Protein AF-A0A382G4L0-F1 (afdb_monomer_lite)

Sequence (125 aa):
MTLLPFCEWLATTTWSIALHESLYMYPLIESTHVLALFLFAGTIAMVDLRLLGVAFREIPVSEINARILPWTVAGAVVMVVTGVLLFYAIPVRSYQSLWFRFKVVFLLVAAINVWMFHRRVAKNR

InterPro domains:
  IPR046586 Domain of unknown function DUF6644 [PF20349] (29-121)

pLDDT: mean 87.7, std 8.69, range [45.19, 96.69]

Radius of gyration: 18.17 Å; chains: 1; bounding box: 47×27×52 Å

Foldseek 3Di:
DDCQVVLVVLCPDPLLQCCLPDPPNVVVLVVQLVVLVCQQVVLVVQLVCCVVVNPPVVDDSVVSCVVSVVSNVVSVVSNVVSVVSNCSNRVNVLSPDPVNVVVVVVVVVVVVVVVVVCVVVVVVD

Secondary structure (DSSP, 8-state):
--SHHHHHHHHTSHHHHHHHH-TTHHHHHHHHHHHHHHHHHHHHHHHHHHHTTSS-TTS-HHHHHHHHHHHHHHHHHHHHHHHHHHHHHSHHHHHH-HHHHHHHHHHHHHHHHHHHHHHHHHHT-

Structure (mmCIF, N/CA/C/O backbone):
data_AF-A0A382G4L0-F1
#
_entry.id   AF-A0A382G4L0-F1
#
loop_
_atom_site.group_PDB
_atom_site.id
_atom_site.type_symbol
_atom_site.label_atom_id
_atom_site.label_alt_id
_atom_site.label_comp_id
_atom_site.label_asym_id
_atom_site.label_entity_id
_atom_site.label_seq_id
_atom_site.pdbx_PDB_ins_code
_atom_site.Cartn_x
_atom_site.Cartn_y
_atom_site.Cartn_z
_atom_site.occupancy
_atom_site.B_iso_or_equiv
_atom_site.auth_seq_id
_atom_site.auth_comp_id
_atom_site.auth_asym_id
_atom_site.auth_atom_id
_atom_site.pdbx_PDB_model_num
ATOM 1 N N . MET A 1 1 ? -5.928 -16.216 -21.815 1.00 51.47 1 MET A N 1
ATOM 2 C CA . MET A 1 1 ? -5.065 -15.086 -22.216 1.00 51.47 1 MET A CA 1
ATOM 3 C C . MET A 1 1 ? -4.039 -14.886 -21.108 1.00 51.47 1 MET A C 1
ATOM 5 O O . MET A 1 1 ? -4.438 -14.554 -19.998 1.00 51.47 1 MET A O 1
ATOM 9 N N . THR A 1 2 ? -2.767 -15.212 -21.327 1.00 78.81 2 THR A N 1
ATOM 10 C CA . THR A 1 2 ? -1.718 -15.009 -20.311 1.00 78.81 2 THR A CA 1
ATOM 11 C C . THR A 1 2 ? -1.401 -13.514 -20.201 1.00 78.81 2 THR A C 1
ATOM 13 O O . THR A 1 2 ? -1.385 -12.817 -21.209 1.00 78.81 2 THR A O 1
ATOM 16 N N . LEU A 1 3 ? -1.157 -13.002 -18.989 1.00 82.44 3 LEU A N 1
ATOM 17 C CA . LEU A 1 3 ? -0.731 -11.604 -18.781 1.00 82.44 3 LEU A CA 1
ATOM 18 C C . LEU A 1 3 ? 0.784 -11.415 -19.009 1.00 82.44 3 LEU A C 1
ATOM 20 O O . LEU A 1 3 ? 1.290 -10.304 -18.903 1.00 82.44 3 LEU A O 1
ATOM 24 N N . LEU A 1 4 ? 1.502 -12.493 -19.347 1.00 84.75 4 LEU A N 1
ATOM 25 C CA . LEU A 1 4 ? 2.946 -12.490 -19.599 1.00 84.75 4 LEU A CA 1
ATOM 26 C C . LEU A 1 4 ? 3.380 -11.503 -20.692 1.00 84.75 4 LEU A C 1
ATOM 28 O O . LEU A 1 4 ? 4.261 -10.703 -20.389 1.00 84.75 4 LEU A O 1
ATOM 32 N N . PRO A 1 5 ? 2.749 -11.455 -21.886 1.00 87.38 5 PRO A N 1
ATOM 33 C CA . PRO A 1 5 ? 3.172 -10.524 -22.935 1.00 87.38 5 PRO A CA 1
ATOM 34 C C . PRO A 1 5 ? 3.043 -9.058 -22.505 1.00 87.38 5 PRO A C 1
ATOM 36 O O . PRO A 1 5 ? 3.845 -8.212 -22.885 1.00 87.38 5 PRO A O 1
ATOM 39 N N . PHE A 1 6 ? 2.048 -8.754 -21.665 1.00 86.94 6 PHE A N 1
ATOM 40 C CA . PHE A 1 6 ? 1.888 -7.423 -21.087 1.00 86.94 6 PHE A CA 1
ATOM 41 C C . PHE A 1 6 ? 3.008 -7.101 -20.089 1.00 86.94 6 PHE A C 1
ATOM 43 O O . PHE A 1 6 ? 3.571 -6.011 -20.136 1.00 86.94 6 PHE A O 1
ATOM 50 N N . CYS A 1 7 ? 3.364 -8.041 -19.206 1.00 87.94 7 CYS A N 1
ATOM 51 C CA . CYS A 1 7 ? 4.478 -7.864 -18.270 1.00 87.94 7 CYS A CA 1
ATOM 52 C C . CYS A 1 7 ? 5.830 -7.729 -18.985 1.00 87.94 7 CYS A C 1
ATOM 54 O O . CYS A 1 7 ? 6.669 -6.950 -18.540 1.00 87.94 7 CYS A O 1
ATOM 56 N N . GLU A 1 8 ? 6.037 -8.463 -20.078 1.00 88.44 8 GLU A N 1
ATOM 57 C CA . GLU A 1 8 ? 7.233 -8.365 -20.921 1.00 88.44 8 GLU A CA 1
ATOM 58 C C . GLU A 1 8 ? 7.312 -7.001 -21.605 1.00 88.44 8 GLU A C 1
ATOM 60 O O . GLU A 1 8 ? 8.330 -6.324 -21.495 1.00 88.44 8 GLU A O 1
ATOM 65 N N . TRP A 1 9 ? 6.216 -6.538 -22.215 1.00 91.38 9 TRP A N 1
ATOM 66 C CA . TRP A 1 9 ? 6.142 -5.185 -22.767 1.00 91.38 9 TRP A CA 1
ATOM 67 C C . TRP A 1 9 ? 6.437 -4.118 -21.703 1.00 91.38 9 TRP A C 1
ATOM 69 O O . TRP A 1 9 ? 7.248 -3.221 -21.934 1.00 91.38 9 TRP A O 1
ATOM 79 N N . LEU A 1 10 ? 5.854 -4.251 -20.508 1.00 88.69 10 LEU A N 1
ATOM 80 C CA . LEU A 1 10 ? 6.075 -3.317 -19.405 1.00 88.69 10 LEU A CA 1
ATOM 81 C C . LEU A 1 10 ? 7.556 -3.269 -18.988 1.00 88.69 10 LEU A C 1
ATOM 83 O O . LEU A 1 10 ? 8.090 -2.179 -18.792 1.00 88.69 10 LEU A O 1
ATOM 87 N N . ALA A 1 11 ? 8.230 -4.425 -18.941 1.00 88.12 11 ALA A N 1
ATOM 88 C CA . ALA A 1 11 ? 9.658 -4.528 -18.628 1.00 88.12 11 ALA A CA 1
ATOM 89 C C . ALA A 1 11 ? 10.564 -3.851 -19.671 1.00 88.12 11 ALA A C 1
ATOM 91 O O . ALA A 1 11 ? 11.653 -3.404 -19.327 1.00 88.12 11 ALA A O 1
ATOM 92 N N . THR A 1 12 ? 10.130 -3.751 -20.934 1.00 90.31 12 THR A N 1
ATOM 93 C CA . THR A 1 12 ? 10.911 -3.079 -21.995 1.00 90.31 12 THR A CA 1
ATOM 94 C C . THR A 1 12 ? 10.816 -1.553 -21.966 1.00 90.31 12 THR A C 1
ATOM 96 O O . THR A 1 12 ? 11.516 -0.872 -22.714 1.00 90.31 12 THR A O 1
ATOM 99 N N . THR A 1 13 ? 9.956 -0.983 -21.117 1.00 91.94 13 THR A N 1
ATOM 100 C CA . THR A 1 13 ? 9.808 0.474 -21.038 1.00 91.94 13 THR A CA 1
ATOM 101 C C . THR A 1 13 ? 11.035 1.128 -20.397 1.00 91.94 13 THR A C 1
ATOM 103 O O . THR A 1 13 ? 11.547 0.665 -19.379 1.00 91.94 13 THR A O 1
ATOM 106 N N . THR A 1 14 ? 11.485 2.256 -20.956 1.00 89.06 14 THR A N 1
ATOM 107 C CA . THR A 1 14 ? 12.686 2.979 -20.492 1.00 89.06 14 THR A CA 1
ATOM 108 C C . THR A 1 14 ? 12.623 3.332 -19.008 1.00 89.06 14 THR A C 1
ATOM 110 O O . THR A 1 14 ? 13.622 3.231 -18.306 1.00 89.06 14 THR A O 1
ATOM 113 N N . TRP A 1 15 ? 11.439 3.694 -18.510 1.00 87.56 15 TRP A N 1
ATOM 114 C CA . TRP A 1 15 ? 11.228 4.008 -17.099 1.00 87.56 15 TRP A CA 1
ATOM 115 C C . TRP A 1 15 ? 11.297 2.773 -16.195 1.00 87.56 15 TRP A C 1
ATOM 117 O O . TRP A 1 15 ? 11.827 2.883 -15.095 1.00 87.56 15 TRP A O 1
ATOM 127 N N . SER A 1 16 ? 10.817 1.604 -16.640 1.00 89.44 16 SER A N 1
ATOM 128 C CA . SER A 1 16 ? 10.951 0.345 -15.889 1.00 89.44 16 SER A CA 1
ATOM 129 C C . SER A 1 16 ? 12.420 -0.033 -15.736 1.00 89.44 16 SER A C 1
ATOM 131 O O . SER A 1 16 ? 12.850 -0.351 -14.630 1.00 89.44 16 SER A O 1
ATOM 133 N N . ILE A 1 17 ? 13.186 0.043 -16.828 1.00 87.62 17 ILE A N 1
ATOM 134 C CA . ILE A 1 17 ? 14.618 -0.276 -16.839 1.00 87.62 17 ILE A CA 1
ATOM 135 C C . ILE A 1 17 ? 15.378 0.720 -15.958 1.00 87.62 17 ILE A C 1
ATOM 137 O O . ILE A 1 17 ? 16.081 0.312 -15.039 1.00 87.62 17 ILE A O 1
ATOM 141 N N . ALA A 1 18 ? 15.158 2.025 -16.152 1.00 89.56 18 ALA A N 1
ATOM 142 C CA . ALA A 1 18 ? 15.810 3.069 -15.363 1.00 89.56 18 ALA A CA 1
ATOM 143 C C . ALA A 1 18 ? 15.492 2.965 -13.864 1.00 89.56 18 ALA A C 1
ATOM 145 O O . ALA A 1 18 ? 16.357 3.221 -13.029 1.00 89.56 18 ALA A O 1
ATOM 146 N N . LEU A 1 19 ? 14.261 2.583 -13.511 1.00 89.06 19 LEU A N 1
ATOM 147 C CA . LEU A 1 19 ? 13.869 2.367 -12.123 1.00 89.06 19 LEU A CA 1
ATOM 148 C C . LEU A 1 19 ? 14.559 1.136 -11.534 1.00 89.06 19 LEU A C 1
ATOM 150 O O . LEU A 1 19 ? 15.034 1.203 -10.406 1.00 89.06 19 LEU A O 1
ATOM 154 N N . HIS A 1 20 ? 14.618 0.037 -12.289 1.00 88.12 20 HIS A N 1
ATOM 155 C CA . HIS A 1 20 ? 15.229 -1.215 -11.850 1.00 88.12 20 HIS A CA 1
ATOM 156 C C . HIS A 1 20 ? 16.750 -1.117 -11.688 1.00 88.12 20 HIS A C 1
ATOM 158 O O . HIS A 1 20 ? 17.294 -1.631 -10.715 1.00 88.12 20 HIS A O 1
ATOM 164 N N . GLU A 1 21 ? 17.424 -0.442 -12.617 1.00 89.56 21 GLU A N 1
ATOM 165 C CA . GLU A 1 21 ? 18.884 -0.287 -12.625 1.00 89.56 21 GLU A CA 1
ATOM 166 C C . GLU A 1 21 ? 19.373 0.847 -11.711 1.00 89.56 21 GLU A C 1
ATOM 168 O O . GLU A 1 21 ? 20.574 0.992 -11.472 1.00 89.56 21 GLU A O 1
ATOM 173 N N . SER A 1 22 ? 18.465 1.665 -11.172 1.00 90.56 22 SER A N 1
ATOM 174 C CA . SER A 1 22 ? 18.845 2.762 -10.288 1.00 90.56 22 SER A CA 1
ATOM 175 C C . SER A 1 22 ? 19.388 2.251 -8.954 1.00 90.56 22 SER A C 1
ATOM 177 O O . SER A 1 22 ? 18.660 1.676 -8.145 1.00 90.56 22 SER A O 1
ATOM 179 N N . LEU A 1 23 ? 20.648 2.591 -8.672 1.00 87.75 23 LEU A N 1
ATOM 180 C CA . LEU A 1 23 ? 21.316 2.287 -7.401 1.00 87.75 23 LEU A CA 1
ATOM 181 C C . LEU A 1 23 ? 20.628 2.904 -6.176 1.00 87.75 23 LEU A C 1
ATOM 183 O O . LEU A 1 23 ? 20.758 2.376 -5.077 1.00 87.75 23 LEU A O 1
ATOM 187 N N . TYR A 1 24 ? 19.915 4.020 -6.348 1.00 91.44 24 TYR A N 1
ATOM 188 C CA . TYR A 1 24 ? 19.304 4.756 -5.238 1.00 91.44 24 TYR A CA 1
ATOM 189 C C . TYR A 1 24 ? 17.781 4.701 -5.258 1.00 91.44 24 TYR A C 1
ATOM 191 O O . TYR A 1 24 ? 17.166 4.526 -4.209 1.00 91.44 24 TYR A O 1
ATOM 199 N N . MET A 1 25 ? 17.153 4.828 -6.431 1.00 90.62 25 MET A N 1
ATOM 200 C CA . MET A 1 25 ? 15.697 4.948 -6.507 1.00 90.62 25 MET A CA 1
ATOM 201 C C . MET A 1 25 ? 15.004 3.649 -6.098 1.00 90.62 25 MET A C 1
ATOM 203 O O . MET A 1 25 ? 14.049 3.689 -5.324 1.00 90.62 25 MET A O 1
ATOM 207 N N . TYR A 1 26 ? 15.507 2.500 -6.562 1.00 90.81 26 TYR A N 1
ATOM 208 C CA . TYR A 1 26 ? 14.915 1.212 -6.215 1.00 90.81 26 TYR A CA 1
ATOM 209 C C . TYR A 1 26 ? 14.996 0.936 -4.700 1.00 90.81 26 TYR A C 1
ATOM 211 O O . TYR A 1 26 ? 13.937 0.743 -4.095 1.00 90.81 26 TYR A O 1
ATOM 219 N N . PRO A 1 27 ? 16.171 1.029 -4.032 1.00 93.25 27 PRO A N 1
ATOM 220 C CA . PRO A 1 27 ? 16.249 0.830 -2.584 1.00 93.25 27 PRO A CA 1
ATOM 221 C C . PRO A 1 27 ? 15.452 1.851 -1.769 1.00 93.25 27 PRO A C 1
ATOM 223 O O . PRO A 1 27 ? 14.901 1.498 -0.728 1.00 93.25 27 PRO A O 1
ATOM 226 N N . LEU A 1 28 ? 15.358 3.108 -2.216 1.00 95.00 28 LEU A N 1
ATOM 227 C CA . LEU A 1 28 ? 14.558 4.129 -1.529 1.00 95.00 28 LEU A CA 1
ATOM 228 C C . LEU A 1 28 ? 13.061 3.820 -1.587 1.00 95.00 28 LEU A C 1
ATOM 230 O O . LEU A 1 28 ? 12.370 3.940 -0.571 1.00 95.00 28 LEU A O 1
ATOM 234 N N . ILE A 1 29 ? 12.557 3.404 -2.751 1.00 94.94 29 ILE A N 1
ATOM 235 C CA . ILE A 1 29 ? 11.157 2.997 -2.913 1.00 94.94 29 ILE A CA 1
ATOM 236 C C . ILE A 1 29 ? 10.882 1.737 -2.097 1.00 94.94 29 ILE A C 1
ATOM 238 O O . ILE A 1 29 ? 9.872 1.685 -1.397 1.00 94.94 29 ILE A O 1
ATOM 242 N N . GLU A 1 30 ? 11.778 0.751 -2.141 1.00 94.31 30 GLU A N 1
ATOM 243 C CA . GLU A 1 30 ? 11.654 -0.477 -1.355 1.00 94.31 30 GLU A CA 1
ATOM 244 C C . GLU A 1 30 ? 11.641 -0.183 0.150 1.00 94.31 30 GLU A C 1
ATOM 246 O O . GLU A 1 30 ? 10.740 -0.626 0.864 1.00 94.31 30 GLU A O 1
ATOM 251 N N . SER A 1 31 ? 12.568 0.646 0.628 1.00 95.88 31 SER A N 1
ATOM 252 C CA . SER A 1 31 ? 12.643 1.045 2.039 1.00 95.88 31 SER A CA 1
ATOM 253 C C . SER A 1 31 ? 11.385 1.796 2.472 1.00 95.88 31 SER A C 1
ATOM 255 O O . SER A 1 31 ? 10.797 1.496 3.511 1.00 95.88 31 SER A O 1
ATOM 257 N N . THR A 1 32 ? 10.921 2.736 1.644 1.00 96.00 32 THR A N 1
ATOM 258 C CA . THR A 1 32 ? 9.694 3.504 1.902 1.00 96.00 32 THR A CA 1
ATOM 259 C C . THR A 1 32 ? 8.464 2.597 1.904 1.00 96.00 32 THR A C 1
ATOM 261 O O . THR A 1 32 ? 7.582 2.772 2.742 1.00 96.00 32 THR A O 1
ATOM 264 N N . HIS A 1 33 ? 8.415 1.591 1.025 1.00 96.00 33 HIS A N 1
ATOM 265 C CA . HIS A 1 33 ? 7.350 0.588 1.006 1.00 96.00 33 HIS A CA 1
ATOM 266 C C . HIS A 1 33 ? 7.287 -0.186 2.324 1.00 96.00 33 HIS A C 1
ATOM 268 O O . HIS A 1 33 ? 6.209 -0.339 2.899 1.00 96.00 33 HIS A O 1
ATOM 274 N N . VAL A 1 34 ? 8.438 -0.639 2.829 1.00 96.06 34 VAL A N 1
ATOM 275 C CA . VAL A 1 34 ? 8.523 -1.376 4.097 1.00 96.06 34 VAL A CA 1
ATOM 276 C C . VAL A 1 34 ? 8.127 -0.488 5.281 1.00 96.06 34 VAL A C 1
ATOM 278 O O . VAL A 1 34 ? 7.333 -0.912 6.118 1.00 96.06 34 VAL A O 1
ATOM 281 N N . LEU A 1 35 ? 8.596 0.762 5.335 1.00 96.69 35 LEU A N 1
ATOM 282 C CA . LEU A 1 35 ? 8.202 1.714 6.384 1.00 96.69 35 LEU A CA 1
ATOM 283 C C . LEU A 1 35 ? 6.695 2.010 6.361 1.00 96.69 35 LEU A C 1
ATOM 285 O O . LEU A 1 35 ? 6.045 2.009 7.408 1.00 96.69 35 LEU A O 1
ATOM 289 N N . ALA A 1 36 ? 6.121 2.212 5.174 1.00 95.06 36 ALA A N 1
ATOM 290 C CA . ALA A 1 36 ? 4.686 2.415 5.010 1.00 95.06 36 ALA A CA 1
ATOM 291 C C . ALA A 1 36 ? 3.883 1.171 5.420 1.00 95.06 36 ALA A C 1
ATOM 293 O O . ALA A 1 36 ? 2.821 1.304 6.027 1.00 95.06 36 ALA A O 1
ATOM 294 N N . LEU A 1 37 ? 4.411 -0.029 5.158 1.00 94.38 37 LEU A N 1
ATOM 295 C CA . LEU A 1 37 ? 3.829 -1.285 5.626 1.00 94.38 37 LEU A CA 1
ATOM 296 C C . LEU A 1 37 ? 3.830 -1.371 7.154 1.00 94.38 37 LEU A C 1
ATOM 298 O O . LEU A 1 37 ? 2.804 -1.735 7.724 1.00 94.38 37 LEU A O 1
ATOM 302 N N . PHE A 1 38 ? 4.921 -0.997 7.828 1.00 95.75 38 PHE A N 1
ATOM 303 C CA . PHE A 1 38 ? 4.957 -0.944 9.294 1.00 95.75 38 PHE A CA 1
ATOM 304 C C . PHE A 1 38 ? 3.962 0.068 9.862 1.00 95.75 38 PHE A C 1
ATOM 306 O O . PHE A 1 38 ? 3.269 -0.243 10.829 1.00 95.75 38 PHE A O 1
ATOM 313 N N . LEU A 1 39 ? 3.841 1.248 9.250 1.00 94.19 39 LEU A N 1
ATOM 314 C CA . LEU A 1 39 ? 2.851 2.244 9.658 1.00 94.19 39 LEU A CA 1
ATOM 315 C C . LEU A 1 39 ? 1.420 1.713 9.477 1.00 94.19 39 LEU A C 1
ATOM 317 O O . LEU A 1 39 ? 0.598 1.789 10.391 1.00 94.19 39 LEU A O 1
ATOM 321 N N . PHE A 1 40 ? 1.121 1.135 8.316 1.00 93.44 40 PHE A N 1
ATOM 322 C CA . PHE A 1 40 ? -0.198 0.595 8.002 1.00 93.44 40 PHE A CA 1
ATOM 323 C C . PHE A 1 40 ? -0.569 -0.591 8.905 1.00 93.44 40 PHE A C 1
ATOM 325 O O . PHE A 1 40 ? -1.592 -0.560 9.586 1.00 93.44 40 PHE A O 1
ATOM 332 N N . ALA A 1 41 ? 0.278 -1.618 8.962 1.00 92.81 41 ALA A N 1
ATOM 333 C CA . ALA A 1 41 ? 0.024 -2.807 9.768 1.00 92.81 41 ALA A CA 1
ATOM 334 C C . ALA A 1 41 ? 0.053 -2.493 11.271 1.00 92.81 41 ALA A C 1
ATOM 336 O O . ALA A 1 41 ? -0.782 -2.994 12.020 1.00 92.81 41 ALA A O 1
ATOM 337 N N . GLY A 1 42 ? 0.973 -1.631 11.712 1.00 93.56 42 GLY A N 1
ATOM 338 C CA . GLY A 1 42 ? 1.089 -1.223 13.109 1.00 93.56 42 GLY A CA 1
ATOM 339 C C . GLY A 1 42 ? -0.137 -0.457 13.597 1.00 93.56 42 GLY A C 1
ATOM 340 O O . GLY A 1 42 ? -0.631 -0.725 14.689 1.00 93.56 42 GLY A O 1
ATOM 341 N N . THR A 1 43 ? -0.679 0.449 12.780 1.00 92.75 43 THR A N 1
ATOM 342 C CA . THR A 1 43 ? -1.896 1.192 13.140 1.00 92.75 43 THR A CA 1
ATOM 343 C C . THR A 1 43 ? -3.130 0.293 13.223 1.00 92.75 43 THR A C 1
ATOM 345 O O . THR A 1 43 ? -3.904 0.425 14.169 1.00 92.75 43 THR A O 1
ATOM 348 N N . ILE A 1 44 ? -3.279 -0.673 12.310 1.00 90.75 44 ILE A N 1
ATOM 349 C CA . ILE A 1 44 ? -4.339 -1.692 12.397 1.00 90.75 44 ILE A CA 1
ATOM 350 C C . ILE A 1 44 ? -4.176 -2.525 13.671 1.00 90.75 44 ILE A C 1
ATOM 352 O O . ILE A 1 44 ? -5.123 -2.655 14.443 1.00 90.75 44 ILE A O 1
ATOM 356 N N . ALA A 1 45 ? -2.961 -3.004 13.950 1.00 91.94 45 ALA A N 1
ATOM 357 C CA . ALA A 1 45 ? -2.681 -3.797 15.143 1.00 91.94 45 ALA A CA 1
ATOM 358 C C . ALA A 1 45 ? -3.005 -3.041 16.444 1.00 91.94 45 ALA A C 1
ATOM 360 O O . ALA A 1 45 ? -3.516 -3.640 17.386 1.00 91.94 45 ALA A O 1
ATOM 361 N N . MET A 1 46 ? -2.764 -1.725 16.512 1.00 90.69 46 MET A N 1
ATOM 362 C CA . MET A 1 46 ? -3.153 -0.912 17.675 1.00 90.69 46 MET A CA 1
ATOM 363 C C . MET A 1 46 ? -4.672 -0.892 17.891 1.00 90.69 46 MET A C 1
ATOM 365 O O . MET A 1 46 ? -5.128 -1.013 19.032 1.00 90.69 46 MET A O 1
ATOM 369 N N . VAL A 1 47 ? -5.456 -0.757 16.817 1.00 88.38 47 VAL A N 1
ATOM 370 C CA . VAL A 1 47 ? -6.926 -0.793 16.886 1.00 88.38 47 VAL A CA 1
ATOM 371 C C . VAL A 1 47 ? -7.411 -2.189 17.278 1.00 88.38 47 VAL A C 1
ATOM 373 O O . VAL A 1 47 ? -8.257 -2.310 18.163 1.00 88.38 47 VAL A O 1
ATOM 376 N N . ASP A 1 48 ? -6.829 -3.243 16.711 1.00 89.06 48 ASP A N 1
ATOM 377 C CA . ASP A 1 48 ? -7.196 -4.627 17.025 1.00 89.06 48 ASP A CA 1
ATOM 378 C C . ASP A 1 48 ? -6.870 -4.987 18.479 1.00 89.06 48 ASP A C 1
ATOM 380 O O . ASP A 1 48 ? -7.716 -5.532 19.188 1.00 89.06 48 ASP A O 1
ATOM 384 N N . LEU A 1 49 ? -5.691 -4.607 18.981 1.00 90.94 49 LEU A N 1
ATOM 385 C CA . LEU A 1 49 ? -5.330 -4.781 20.392 1.00 90.94 49 LEU A CA 1
ATOM 386 C C . LEU A 1 49 ? -6.275 -4.018 21.321 1.00 90.94 49 LEU A C 1
ATOM 388 O O . LEU A 1 49 ? -6.561 -4.486 22.427 1.00 90.94 49 LEU A O 1
ATOM 392 N N . ARG A 1 50 ? -6.778 -2.859 20.886 1.00 88.31 50 ARG A N 1
ATOM 393 C CA . ARG A 1 50 ? -7.795 -2.119 21.632 1.00 88.31 50 ARG A CA 1
ATOM 394 C C . ARG A 1 50 ? -9.141 -2.840 21.645 1.00 88.31 50 ARG A C 1
ATOM 396 O O . ARG A 1 50 ? -9.784 -2.870 22.700 1.00 88.31 50 ARG A O 1
ATOM 403 N N . LEU A 1 51 ? -9.566 -3.391 20.509 1.00 86.62 51 LEU A N 1
ATOM 404 C CA . LEU A 1 51 ? -10.826 -4.128 20.356 1.00 86.62 51 LEU A CA 1
ATOM 405 C C . LEU A 1 51 ? -10.817 -5.449 21.130 1.00 86.62 51 LEU A C 1
ATOM 407 O O . LEU A 1 51 ? -11.800 -5.778 21.788 1.00 86.62 51 LEU A O 1
ATOM 411 N N . LEU A 1 52 ? -9.686 -6.154 21.130 1.00 89.50 52 LEU A N 1
ATOM 412 C CA . LEU A 1 52 ? -9.442 -7.334 21.966 1.00 89.50 52 LEU A CA 1
ATOM 413 C C . LEU A 1 52 ? -9.316 -6.986 23.456 1.00 89.50 52 LEU A C 1
ATOM 415 O O . LEU A 1 52 ? -9.232 -7.873 24.302 1.00 89.50 52 LEU A O 1
ATOM 419 N N . GLY A 1 53 ? -9.269 -5.692 23.783 1.00 87.19 53 GLY A N 1
ATOM 420 C CA . GLY A 1 53 ? -9.103 -5.211 25.139 1.00 87.19 53 GLY A CA 1
ATOM 421 C C . GLY A 1 53 ? -7.773 -5.647 25.734 1.00 87.19 53 GLY A C 1
ATOM 422 O O . GLY A 1 53 ? -7.749 -5.963 26.910 1.00 87.19 53 GLY A O 1
ATOM 423 N N . VAL A 1 54 ? -6.683 -5.702 24.971 1.00 90.62 54 VAL A N 1
ATOM 424 C CA . VAL A 1 54 ? -5.325 -5.966 25.484 1.00 90.62 54 VAL A CA 1
ATOM 425 C C . VAL A 1 54 ? -4.584 -4.652 25.742 1.00 90.62 54 VAL A C 1
ATOM 427 O O . VAL A 1 54 ? -3.905 -4.523 26.756 1.00 90.62 54 VAL A O 1
ATOM 430 N N . ALA A 1 55 ? -4.771 -3.652 24.874 1.00 85.62 55 ALA A N 1
ATOM 431 C CA . ALA A 1 55 ? -4.123 -2.342 24.961 1.00 85.62 55 ALA A CA 1
ATOM 432 C C . ALA A 1 55 ? -5.144 -1.189 24.992 1.00 85.62 55 ALA A C 1
ATOM 434 O O . ALA A 1 55 ? -6.288 -1.345 24.571 1.00 85.62 55 ALA A O 1
ATOM 435 N N . PHE A 1 56 ? -4.726 -0.024 25.499 1.00 83.12 56 PHE A N 1
ATOM 436 C CA . PHE A 1 56 ? -5.500 1.230 25.507 1.00 83.12 56 PHE A CA 1
ATOM 437 C C . PHE A 1 56 ? -6.931 1.130 26.084 1.00 83.12 56 PHE A C 1
ATOM 439 O O . PHE A 1 56 ? -7.843 1.828 25.641 1.00 83.12 56 PHE A O 1
ATOM 446 N N . ARG A 1 57 ? -7.138 0.266 27.090 1.00 83.38 57 ARG A N 1
ATOM 447 C CA . ARG A 1 57 ? -8.454 -0.055 27.683 1.00 83.38 57 ARG A CA 1
ATOM 448 C C . ARG A 1 57 ? -9.239 1.158 28.194 1.00 83.38 57 ARG A C 1
ATOM 450 O O . ARG A 1 57 ? -10.466 1.121 28.178 1.00 83.38 57 ARG A O 1
ATOM 457 N N . GLU A 1 58 ? -8.538 2.204 28.614 1.00 84.69 58 GLU A N 1
ATOM 458 C CA . GLU A 1 58 ? -9.106 3.417 29.215 1.00 84.69 58 GLU A CA 1
ATOM 459 C C . GLU A 1 58 ? -9.690 4.391 28.184 1.00 84.69 58 GLU A C 1
ATOM 461 O O . GLU A 1 58 ? -10.547 5.202 28.519 1.00 84.69 58 GLU A O 1
ATOM 466 N N . ILE A 1 59 ? -9.272 4.302 26.917 1.00 84.56 59 ILE A N 1
ATOM 467 C CA . ILE A 1 59 ? -9.675 5.258 25.880 1.00 84.56 59 ILE A CA 1
ATOM 468 C C . ILE A 1 59 ? -10.830 4.665 25.061 1.00 84.56 59 ILE A C 1
ATOM 470 O O . ILE A 1 59 ? -10.730 3.510 24.629 1.00 84.56 59 ILE A O 1
ATOM 474 N N . PRO A 1 60 ? -11.921 5.405 24.793 1.00 85.81 60 PRO A N 1
ATOM 475 C CA . PRO A 1 60 ? -13.003 4.935 23.932 1.00 85.81 60 PRO A CA 1
ATOM 476 C C . PRO A 1 60 ? -12.505 4.511 22.542 1.00 85.81 60 PRO A C 1
ATOM 478 O O . PRO A 1 60 ? -11.700 5.198 21.912 1.00 85.81 60 PRO A O 1
ATOM 481 N N . VAL A 1 61 ? -13.030 3.395 22.026 1.00 83.12 61 VAL A N 1
ATOM 482 C CA . VAL A 1 61 ? -12.663 2.853 20.700 1.00 83.12 61 VAL A CA 1
ATOM 483 C C . VAL A 1 61 ? -12.872 3.889 19.590 1.00 83.12 61 VAL A C 1
ATOM 485 O O . VAL A 1 61 ? -12.064 3.984 18.669 1.00 83.12 61 VAL A O 1
ATOM 488 N N . SER A 1 62 ? -13.926 4.703 19.695 1.00 83.94 62 SER A N 1
ATOM 489 C CA . SER A 1 62 ? -14.234 5.770 18.740 1.00 83.94 62 SER A CA 1
ATOM 490 C C . SER A 1 62 ? -13.139 6.833 18.658 1.00 83.94 62 SER A C 1
ATOM 492 O O . SER A 1 62 ? -12.848 7.316 17.567 1.00 83.94 62 SER A O 1
ATOM 494 N N . GLU A 1 63 ? -12.519 7.1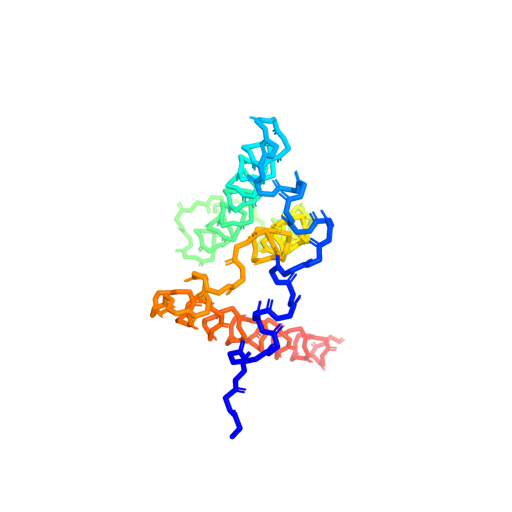84 19.785 1.00 86.31 63 GLU A N 1
ATOM 495 C CA . GLU A 1 63 ? -11.478 8.210 19.835 1.00 86.31 63 GLU A CA 1
ATOM 496 C C . GLU A 1 63 ? -10.150 7.684 19.283 1.00 86.31 63 GLU A C 1
ATOM 498 O O . GLU A 1 63 ? -9.503 8.359 18.481 1.00 86.31 63 GLU A O 1
ATOM 503 N N . ILE A 1 64 ? -9.783 6.447 19.635 1.00 87.12 64 ILE A N 1
ATOM 504 C CA . ILE A 1 64 ? -8.608 5.773 19.065 1.00 87.12 64 ILE A CA 1
ATOM 505 C C . ILE A 1 64 ? -8.750 5.662 17.552 1.00 87.12 64 ILE A C 1
ATOM 507 O O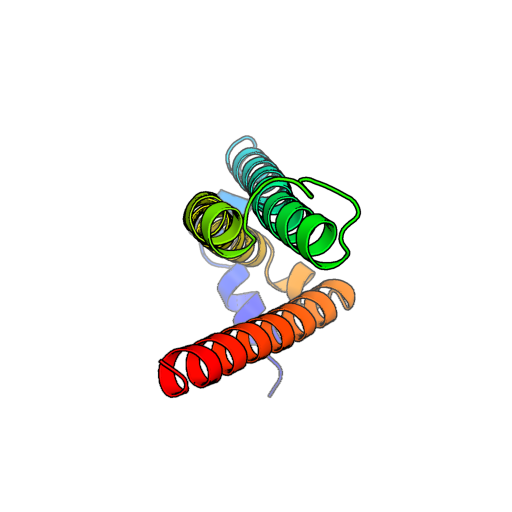 . ILE A 1 64 ? -7.852 6.067 16.816 1.00 87.12 64 ILE A O 1
ATOM 511 N N . ASN A 1 65 ? -9.893 5.167 17.078 1.00 86.12 65 ASN A N 1
ATOM 512 C CA . ASN A 1 65 ? -10.115 4.991 15.652 1.00 86.12 65 ASN A CA 1
ATOM 513 C C . ASN A 1 65 ? -10.074 6.336 14.907 1.00 86.12 65 ASN A C 1
ATOM 515 O O . ASN A 1 65 ? -9.423 6.435 13.875 1.00 86.12 65 ASN A O 1
ATOM 519 N N . ALA A 1 66 ? -10.680 7.399 15.448 1.00 86.75 66 ALA A N 1
ATOM 520 C CA . ALA A 1 66 ? -10.652 8.724 14.822 1.00 86.75 66 ALA A CA 1
ATOM 521 C C . ALA A 1 66 ? -9.230 9.295 14.669 1.00 86.75 66 ALA A C 1
ATOM 523 O O . ALA A 1 66 ? -8.939 9.953 13.671 1.00 86.75 66 ALA A O 1
ATOM 524 N N . ARG A 1 67 ? -8.337 9.032 15.633 1.00 88.50 67 ARG A N 1
ATOM 525 C CA . ARG A 1 67 ? -6.943 9.503 15.588 1.00 88.50 67 ARG A CA 1
ATOM 526 C C . ARG A 1 67 ? -6.044 8.625 14.720 1.00 88.50 67 ARG A C 1
ATOM 528 O O . ARG A 1 67 ? -5.149 9.149 14.066 1.00 88.50 67 ARG A O 1
ATOM 535 N N . ILE A 1 68 ? -6.260 7.310 14.723 1.00 90.44 68 ILE A N 1
ATOM 536 C CA . ILE A 1 68 ? -5.403 6.341 14.026 1.00 90.44 68 ILE A CA 1
ATOM 537 C C . ILE A 1 68 ? -5.776 6.207 12.545 1.00 90.44 68 ILE A C 1
ATOM 539 O O . ILE A 1 68 ? -4.888 6.095 11.701 1.00 90.44 68 ILE A O 1
ATOM 543 N N . LEU A 1 69 ? -7.066 6.280 12.206 1.00 88.56 69 LEU A N 1
ATOM 544 C CA . LEU A 1 69 ? -7.557 6.048 10.847 1.00 88.56 69 LEU A CA 1
ATOM 545 C C . LEU A 1 69 ? -6.882 6.928 9.773 1.00 88.56 69 LEU A C 1
ATOM 547 O O . LEU A 1 69 ? -6.518 6.375 8.734 1.00 88.56 69 LEU A O 1
ATOM 551 N N . PRO A 1 70 ? -6.636 8.242 9.976 1.00 90.44 70 PRO A N 1
ATOM 552 C CA . PRO A 1 70 ? -5.911 9.056 8.996 1.00 90.44 70 PRO A CA 1
ATOM 553 C C . PRO A 1 70 ? -4.499 8.530 8.705 1.00 90.44 70 PRO A C 1
ATOM 555 O O . PRO A 1 70 ? -4.077 8.513 7.550 1.00 90.44 70 PRO A O 1
ATOM 558 N N . TRP A 1 71 ? -3.789 8.046 9.730 1.00 92.94 71 TRP A N 1
ATOM 559 C CA . TRP A 1 71 ? -2.456 7.456 9.585 1.00 92.94 71 TRP A CA 1
ATOM 560 C C . TRP A 1 71 ? -2.502 6.104 8.884 1.00 92.94 71 TRP A C 1
ATOM 562 O O . TRP A 1 71 ? -1.659 5.835 8.029 1.00 92.94 71 TRP A O 1
ATOM 572 N N . THR A 1 72 ? -3.508 5.280 9.187 1.00 91.44 72 THR A N 1
ATOM 573 C CA . THR A 1 72 ? -3.744 4.025 8.466 1.00 91.44 72 THR A CA 1
ATOM 574 C C . THR A 1 72 ? -3.997 4.291 6.985 1.00 91.44 72 THR A C 1
ATOM 576 O O . THR A 1 72 ? -3.386 3.646 6.138 1.00 91.44 72 THR A O 1
ATOM 579 N N . VAL A 1 73 ? -4.835 5.275 6.645 1.00 91.12 73 VAL A N 1
ATOM 580 C CA . VAL A 1 73 ? -5.108 5.638 5.245 1.00 91.12 73 VAL A CA 1
ATOM 581 C C . VAL A 1 73 ? -3.856 6.191 4.561 1.00 91.12 73 VAL A C 1
ATOM 583 O O . VAL A 1 73 ? -3.529 5.751 3.460 1.00 91.12 73 VAL A O 1
ATOM 586 N N . ALA A 1 74 ? -3.116 7.095 5.207 1.00 93.75 74 ALA A N 1
ATOM 587 C CA . ALA A 1 74 ? -1.877 7.640 4.653 1.00 93.75 74 ALA A CA 1
ATOM 588 C C . ALA A 1 74 ? -0.832 6.539 4.398 1.00 93.75 74 ALA A C 1
ATOM 590 O O . ALA A 1 74 ? -0.286 6.447 3.297 1.00 93.75 74 ALA A O 1
ATOM 591 N N . GLY A 1 75 ? -0.612 5.656 5.378 1.00 93.69 75 GLY A N 1
ATOM 592 C CA . GLY A 1 75 ? 0.275 4.500 5.243 1.00 93.69 75 GLY A CA 1
ATOM 593 C C . GLY A 1 75 ? -0.167 3.555 4.126 1.00 93.69 75 GLY A C 1
ATOM 594 O O . GLY A 1 75 ? 0.660 3.137 3.319 1.00 93.69 75 GLY A O 1
ATOM 595 N N . ALA A 1 76 ? -1.471 3.287 4.008 1.00 92.00 76 ALA A N 1
ATOM 596 C CA . ALA A 1 76 ? -2.025 2.463 2.937 1.00 92.00 76 ALA A CA 1
ATOM 597 C C . ALA A 1 76 ? -1.763 3.061 1.549 1.00 92.00 76 ALA A C 1
ATOM 599 O O . ALA A 1 76 ? -1.314 2.348 0.654 1.00 92.00 76 ALA A O 1
ATOM 600 N N . VAL A 1 77 ? -2.009 4.363 1.368 1.00 94.00 77 VAL A N 1
ATOM 601 C CA . VAL A 1 77 ? -1.795 5.051 0.085 1.00 94.00 77 VAL A CA 1
ATOM 602 C C . VAL A 1 77 ? -0.324 4.981 -0.319 1.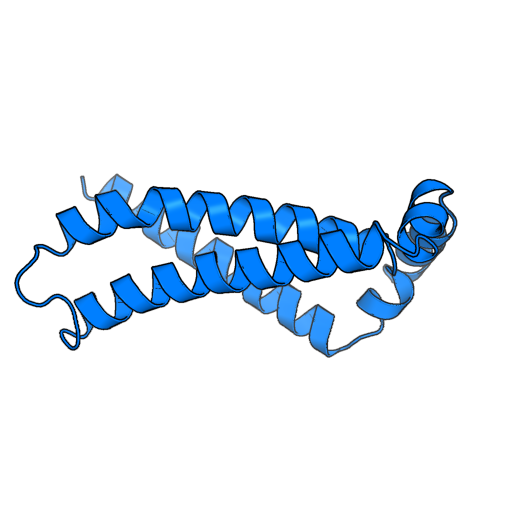00 94.00 77 VAL A C 1
ATOM 604 O O . VAL A 1 77 ? -0.018 4.545 -1.430 1.00 94.00 77 VAL A O 1
ATOM 607 N N . VAL A 1 78 ? 0.593 5.332 0.588 1.00 95.88 78 VAL A N 1
ATOM 608 C CA . VAL A 1 78 ? 2.038 5.282 0.310 1.00 95.88 78 VAL A CA 1
ATOM 609 C C . VAL A 1 78 ? 2.487 3.850 0.013 1.00 95.88 78 VAL A C 1
ATOM 611 O O . VAL A 1 78 ? 3.212 3.622 -0.958 1.00 95.88 78 VAL A O 1
ATOM 614 N N . MET A 1 79 ? 2.024 2.870 0.793 1.00 94.62 79 MET A N 1
ATOM 615 C CA . MET A 1 79 ? 2.343 1.454 0.594 1.00 94.62 79 MET A CA 1
ATOM 616 C C . MET A 1 79 ? 1.848 0.944 -0.768 1.00 94.62 79 MET A C 1
ATOM 618 O O . MET A 1 79 ? 2.577 0.230 -1.455 1.00 94.62 79 MET A O 1
ATOM 622 N N . VAL A 1 80 ? 0.637 1.313 -1.194 1.00 93.56 80 VAL A N 1
ATOM 623 C CA . VAL A 1 80 ? 0.090 0.897 -2.495 1.00 93.56 80 VAL A CA 1
ATOM 624 C C . VAL A 1 80 ? 0.868 1.533 -3.643 1.00 93.56 80 VAL A C 1
ATOM 626 O O . VAL A 1 80 ? 1.290 0.814 -4.547 1.00 93.56 80 VAL A O 1
ATOM 629 N N . VAL A 1 81 ? 1.115 2.845 -3.596 1.00 95.38 81 VAL A N 1
ATOM 630 C CA . VAL A 1 81 ? 1.851 3.561 -4.654 1.00 95.38 81 VAL A CA 1
ATOM 631 C C . VAL A 1 81 ? 3.258 2.987 -4.819 1.00 95.38 81 VAL A C 1
ATOM 633 O O . VAL A 1 81 ? 3.655 2.616 -5.923 1.00 95.38 81 VAL A O 1
ATOM 636 N N . THR A 1 82 ? 3.994 2.838 -3.718 1.00 95.12 82 THR A N 1
ATOM 637 C CA . THR A 1 82 ? 5.340 2.244 -3.742 1.00 95.12 82 THR A CA 1
ATOM 638 C C . THR A 1 82 ? 5.318 0.780 -4.183 1.00 95.12 82 THR A C 1
ATOM 640 O O . THR A 1 82 ? 6.175 0.364 -4.955 1.00 95.12 82 THR A O 1
ATOM 643 N N . GLY A 1 83 ? 4.311 0.000 -3.781 1.00 92.50 83 GLY A N 1
ATOM 644 C CA . GLY A 1 83 ? 4.158 -1.392 -4.208 1.00 92.50 83 GLY A CA 1
ATOM 645 C C . GLY A 1 83 ? 3.909 -1.539 -5.712 1.00 92.50 83 GLY A C 1
ATOM 646 O O . GLY A 1 83 ? 4.458 -2.446 -6.338 1.00 92.50 83 GLY A O 1
ATOM 647 N N . VAL A 1 84 ? 3.127 -0.632 -6.306 1.00 93.00 84 VAL A N 1
ATOM 648 C CA . VAL A 1 84 ? 2.916 -0.574 -7.761 1.00 93.00 84 VAL A CA 1
ATOM 649 C C . VAL A 1 84 ? 4.210 -0.201 -8.481 1.00 93.00 84 VAL A C 1
ATOM 651 O O . VAL A 1 84 ? 4.532 -0.828 -9.487 1.00 93.00 84 VAL A O 1
ATOM 654 N N . LEU A 1 85 ? 4.986 0.750 -7.952 1.00 92.69 85 LEU A N 1
ATOM 655 C CA . LEU A 1 85 ? 6.295 1.108 -8.511 1.00 92.69 85 LEU A CA 1
ATOM 656 C C . LEU A 1 85 ? 7.291 -0.060 -8.459 1.00 92.69 85 LEU A C 1
ATOM 658 O O . LEU A 1 85 ? 7.996 -0.301 -9.434 1.00 92.69 85 LEU A O 1
AT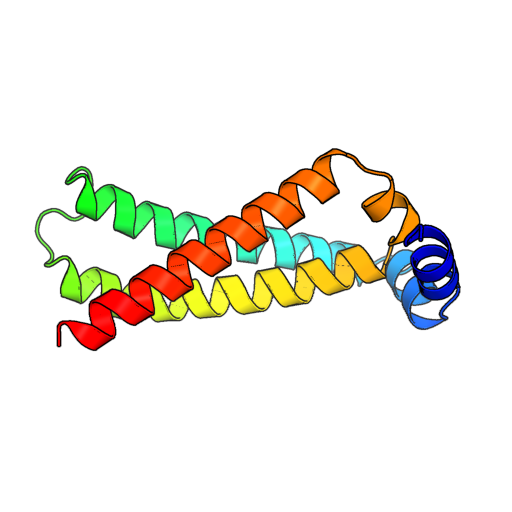OM 662 N N . LEU A 1 86 ? 7.315 -0.832 -7.369 1.00 91.19 86 LEU A N 1
ATOM 663 C CA . LEU A 1 86 ? 8.161 -2.029 -7.262 1.00 91.19 86 LEU A CA 1
ATOM 664 C C . LEU A 1 86 ? 7.739 -3.124 -8.248 1.00 91.19 86 LEU A C 1
ATOM 666 O O . LEU A 1 86 ? 8.591 -3.753 -8.874 1.00 91.19 86 LEU A O 1
ATOM 670 N N . PHE A 1 87 ? 6.430 -3.332 -8.428 1.00 91.44 87 PHE A N 1
ATOM 671 C CA . PHE A 1 87 ? 5.932 -4.233 -9.467 1.00 91.44 87 PHE A CA 1
ATOM 672 C C . PHE A 1 87 ? 6.344 -3.751 -10.860 1.00 91.44 87 PHE A C 1
ATOM 674 O O . PHE A 1 87 ? 6.791 -4.554 -11.675 1.00 91.44 87 PHE A O 1
ATOM 681 N N . TYR A 1 88 ? 6.225 -2.447 -11.113 1.00 90.19 88 TYR A N 1
ATOM 682 C CA . TYR A 1 88 ? 6.616 -1.826 -12.372 1.00 90.19 88 TYR A CA 1
ATOM 683 C C . TYR A 1 88 ? 8.115 -1.962 -12.655 1.00 90.19 88 TYR A C 1
ATOM 685 O O . TYR A 1 88 ? 8.475 -2.158 -13.806 1.00 90.19 88 TYR A O 1
ATOM 693 N N . ALA A 1 89 ? 8.978 -1.931 -11.635 1.00 89.75 89 ALA A N 1
ATOM 694 C CA . ALA A 1 89 ? 10.417 -2.132 -11.805 1.00 89.75 89 ALA A CA 1
ATOM 695 C C . ALA A 1 89 ? 10.769 -3.561 -12.257 1.00 89.75 89 ALA A C 1
ATOM 697 O O . ALA A 1 89 ? 11.685 -3.742 -13.053 1.00 89.75 89 ALA A O 1
ATOM 698 N N . ILE A 1 90 ? 10.065 -4.588 -11.756 1.00 89.62 90 ILE A N 1
ATOM 699 C CA . ILE A 1 90 ? 10.383 -5.997 -12.057 1.00 89.62 90 ILE A CA 1
ATOM 700 C C . ILE A 1 90 ? 9.114 -6.819 -12.363 1.00 89.62 90 ILE A C 1
ATOM 702 O O . ILE A 1 90 ? 8.781 -7.765 -11.632 1.00 89.62 90 ILE A O 1
ATOM 706 N N . PRO A 1 91 ? 8.379 -6.502 -13.444 1.00 88.88 91 PRO A N 1
ATOM 707 C CA . PRO A 1 91 ? 7.020 -7.002 -13.643 1.00 88.88 91 PRO A CA 1
ATOM 708 C C . PRO A 1 91 ? 6.980 -8.487 -14.006 1.00 88.88 91 PRO A C 1
ATOM 710 O O . PRO A 1 91 ? 6.136 -9.220 -13.493 1.00 88.88 91 PRO A O 1
ATOM 713 N N . VAL A 1 92 ? 7.928 -8.972 -14.817 1.00 87.56 92 VAL A N 1
ATOM 714 C CA . VAL A 1 92 ? 8.001 -10.390 -15.220 1.00 87.56 92 VAL A CA 1
ATOM 715 C C . VAL A 1 92 ? 8.314 -11.285 -14.019 1.00 87.56 92 VAL A C 1
ATOM 717 O O . VAL A 1 92 ? 7.593 -12.249 -13.757 1.00 87.56 92 VAL A O 1
ATOM 720 N N . ARG A 1 93 ? 9.336 -10.926 -13.229 1.00 87.44 93 ARG A N 1
ATOM 721 C CA . ARG A 1 93 ? 9.719 -11.669 -12.015 1.00 87.44 93 ARG A CA 1
ATOM 722 C C . ARG A 1 93 ? 8.591 -11.672 -10.988 1.00 87.44 93 ARG A C 1
ATOM 724 O O . ARG A 1 93 ? 8.288 -12.712 -10.404 1.00 87.44 93 ARG A O 1
ATOM 731 N N . SER A 1 94 ? 7.953 -10.520 -10.786 1.00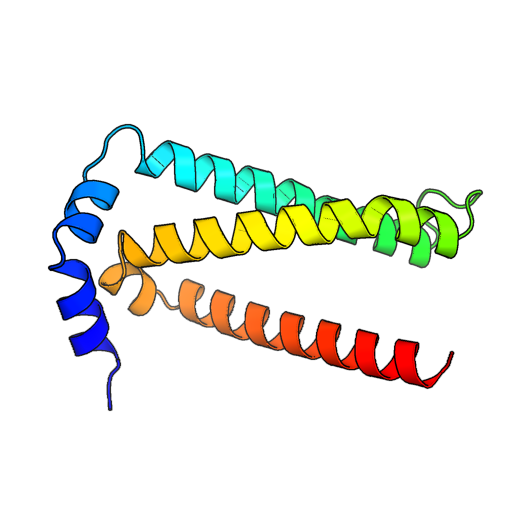 85.88 94 SER A N 1
ATOM 732 C CA . SER A 1 94 ? 6.831 -10.391 -9.855 1.00 85.88 94 SER A CA 1
ATOM 733 C C . SER A 1 94 ? 5.633 -11.224 -10.306 1.00 85.88 94 SER A C 1
ATOM 735 O O . SER A 1 94 ? 5.040 -11.933 -9.501 1.00 85.88 94 SER A O 1
ATOM 737 N N . TYR A 1 95 ? 5.312 -11.225 -11.601 1.00 87.06 95 TYR A N 1
ATOM 738 C CA . TYR A 1 95 ? 4.208 -12.015 -12.142 1.00 87.06 95 TYR A CA 1
ATOM 739 C C . TYR A 1 95 ? 4.454 -13.529 -12.066 1.00 87.06 95 TYR A C 1
ATOM 741 O O . TYR A 1 95 ? 3.523 -14.300 -11.807 1.00 87.06 95 TYR A O 1
ATOM 749 N N . GLN A 1 96 ? 5.690 -13.980 -12.290 1.00 88.56 96 GLN A N 1
ATOM 750 C CA . GLN A 1 96 ? 6.058 -15.395 -12.183 1.00 88.56 96 GLN A CA 1
ATOM 751 C C . GLN A 1 96 ? 6.134 -15.882 -10.729 1.00 88.56 96 GLN A C 1
ATOM 753 O O . GLN A 1 96 ? 5.945 -17.070 -10.473 1.00 88.56 96 GLN A O 1
ATOM 758 N N . SER A 1 97 ? 6.340 -14.976 -9.770 1.00 89.88 97 SER A N 1
ATOM 759 C CA . SER A 1 97 ? 6.354 -15.306 -8.347 1.00 89.88 97 SER A CA 1
ATOM 760 C C . SER A 1 97 ? 4.972 -15.728 -7.843 1.00 89.88 97 SER A C 1
ATOM 762 O O . SER A 1 97 ? 4.010 -14.956 -7.848 1.00 89.88 97 SER A O 1
ATOM 764 N N . LEU A 1 98 ? 4.884 -16.957 -7.330 1.00 89.00 98 LEU A N 1
ATOM 765 C CA . LEU A 1 98 ? 3.664 -17.485 -6.717 1.00 89.00 98 LEU A CA 1
ATOM 766 C C . LEU A 1 98 ? 3.235 -16.644 -5.500 1.00 89.00 98 LEU A C 1
ATOM 768 O O . LEU A 1 98 ? 2.057 -16.336 -5.331 1.00 89.00 98 LEU A O 1
ATOM 772 N N . TRP A 1 99 ? 4.205 -16.208 -4.691 1.00 89.06 99 TRP A N 1
ATOM 773 C CA . TRP A 1 99 ? 3.976 -15.405 -3.487 1.00 89.06 99 TRP A CA 1
ATOM 774 C C . TRP A 1 99 ? 3.385 -14.032 -3.793 1.00 89.06 99 TRP A C 1
ATOM 776 O O . TRP A 1 99 ? 2.504 -13.564 -3.073 1.00 89.06 99 TRP A O 1
ATOM 786 N N . PHE A 1 100 ? 3.817 -13.400 -4.886 1.00 88.62 100 PHE A N 1
ATOM 787 C CA . PHE A 1 100 ? 3.254 -12.120 -5.306 1.00 88.62 100 PHE A CA 1
ATOM 788 C C . PHE A 1 100 ? 1.776 -12.258 -5.691 1.00 88.62 100 PHE A C 1
ATOM 790 O O . PHE A 1 100 ? 0.958 -11.421 -5.313 1.00 88.62 100 PHE A O 1
ATOM 797 N N . ARG A 1 101 ? 1.400 -13.348 -6.371 1.00 87.75 101 ARG A N 1
ATOM 798 C CA . ARG A 1 101 ? -0.005 -13.613 -6.725 1.00 87.75 101 ARG A CA 1
ATOM 799 C C . ARG A 1 101 ? -0.874 -13.760 -5.482 1.00 87.75 101 ARG A C 1
ATOM 801 O O . ARG A 1 101 ? -1.917 -13.117 -5.400 1.00 87.75 101 ARG A O 1
ATOM 808 N N . PHE A 1 102 ? -0.421 -14.536 -4.494 1.00 90.88 102 PHE A N 1
ATOM 809 C CA . PHE A 1 102 ? -1.115 -14.637 -3.208 1.00 90.88 102 PHE A CA 1
ATOM 810 C C . PHE A 1 102 ? -1.223 -13.278 -2.513 1.00 90.88 102 PHE A C 1
ATOM 812 O O . PHE A 1 102 ? -2.308 -12.922 -2.058 1.00 90.88 102 PHE A O 1
ATOM 819 N N . LYS A 1 103 ? -0.145 -12.482 -2.499 1.00 88.25 103 LYS A N 1
ATOM 820 C CA . LYS A 1 103 ? -0.153 -11.119 -1.943 1.00 88.25 103 LYS A CA 1
ATOM 821 C C . LYS A 1 103 ? -1.247 -10.258 -2.582 1.00 88.25 103 LYS A C 1
ATOM 823 O O . LYS A 1 103 ? -2.004 -9.616 -1.860 1.00 88.25 103 LYS A O 1
ATOM 828 N N . VAL A 1 104 ? -1.368 -10.268 -3.911 1.00 89.31 104 VAL A N 1
ATOM 829 C CA . VAL A 1 104 ? -2.402 -9.500 -4.630 1.00 89.31 104 VAL A CA 1
ATOM 830 C C . VAL A 1 104 ? -3.808 -10.005 -4.302 1.00 89.31 104 VAL A C 1
ATOM 832 O O . VAL A 1 104 ? -4.691 -9.195 -4.033 1.00 89.31 104 VAL A O 1
ATOM 835 N N . VAL A 1 105 ? -4.023 -11.324 -4.261 1.00 91.88 105 VAL A N 1
ATOM 836 C CA . VAL A 1 105 ? -5.327 -11.901 -3.890 1.00 91.88 105 VAL A CA 1
ATOM 837 C C . VAL A 1 105 ? -5.727 -11.489 -2.472 1.00 91.88 105 VAL A C 1
ATOM 839 O O . VAL A 1 105 ? -6.847 -11.024 -2.267 1.00 91.88 105 VAL A O 1
ATOM 842 N N . PHE A 1 106 ? -4.815 -11.581 -1.501 1.00 90.62 106 PHE A N 1
ATOM 843 C CA . PHE A 1 106 ? -5.093 -11.154 -0.128 1.00 90.62 106 PHE A CA 1
ATOM 844 C C . PHE A 1 106 ? -5.368 -9.653 -0.023 1.00 90.62 106 PHE A C 1
ATOM 846 O O . PHE A 1 106 ? -6.287 -9.261 0.694 1.00 90.62 106 PHE A O 1
ATOM 853 N N . LEU A 1 107 ? -4.639 -8.816 -0.767 1.00 88.81 107 LEU A N 1
ATOM 854 C CA . LEU A 1 107 ? -4.907 -7.377 -0.825 1.00 88.81 107 LEU A CA 1
ATOM 855 C C . LEU A 1 107 ? -6.299 -7.072 -1.392 1.00 88.81 107 LEU A C 1
ATOM 857 O O . LEU A 1 107 ? -6.995 -6.215 -0.852 1.00 88.81 107 LEU A O 1
ATOM 861 N N . LEU A 1 108 ? -6.736 -7.791 -2.430 1.00 89.75 108 LEU A N 1
ATOM 862 C CA . LEU A 1 108 ? -8.085 -7.641 -2.983 1.00 89.75 108 LEU A CA 1
ATOM 863 C C . LEU A 1 108 ? -9.158 -8.049 -1.969 1.00 89.75 108 LEU A C 1
ATOM 865 O O . LEU A 1 108 ? -10.126 -7.315 -1.773 1.00 89.75 108 LEU A O 1
ATOM 869 N N . VAL A 1 109 ? -8.971 -9.177 -1.280 1.00 91.88 109 VAL A N 1
ATOM 870 C CA . VAL A 1 109 ? -9.888 -9.625 -0.219 1.00 91.88 109 VAL A CA 1
ATOM 871 C C . VAL A 1 109 ? -9.954 -8.598 0.915 1.00 91.88 109 VAL A C 1
ATOM 873 O O . VAL A 1 109 ? -11.049 -8.254 1.363 1.00 91.88 109 VAL A O 1
ATOM 876 N N . ALA A 1 110 ? -8.810 -8.059 1.342 1.00 86.88 110 ALA A N 1
ATOM 877 C CA . ALA A 1 110 ? -8.746 -7.018 2.363 1.00 86.88 110 ALA A CA 1
ATOM 878 C C . ALA A 1 110 ? -9.463 -5.732 1.915 1.00 86.88 110 ALA A C 1
ATOM 880 O O . ALA A 1 110 ? -10.268 -5.185 2.667 1.00 86.88 110 ALA A O 1
ATOM 881 N N . ALA A 1 111 ? -9.253 -5.282 0.675 1.00 86.25 111 ALA A N 1
ATOM 882 C CA . ALA A 1 111 ? -9.930 -4.106 0.129 1.00 86.25 111 ALA A CA 1
ATOM 883 C C . ALA A 1 111 ? -11.457 -4.292 0.070 1.00 86.25 111 ALA A C 1
ATOM 885 O O . ALA A 1 111 ? -12.209 -3.396 0.461 1.00 86.25 111 ALA A O 1
ATOM 886 N N . ILE A 1 112 ? -11.924 -5.473 -0.352 1.00 89.44 112 ILE A N 1
ATOM 887 C CA . ILE A 1 112 ? -13.351 -5.823 -0.354 1.00 89.44 112 ILE A CA 1
ATOM 888 C C . ILE A 1 112 ? -13.904 -5.816 1.075 1.00 89.44 112 ILE A C 1
ATOM 890 O O . ILE A 1 112 ? -14.982 -5.268 1.312 1.00 89.44 112 ILE A O 1
ATOM 894 N N . ASN A 1 113 ? -13.171 -6.378 2.039 1.00 88.06 113 ASN A N 1
ATOM 895 C CA . ASN A 1 113 ? -13.563 -6.373 3.446 1.00 88.06 113 ASN A CA 1
ATOM 896 C C . ASN A 1 113 ? -13.730 -4.943 3.988 1.00 88.06 113 ASN A C 1
ATOM 898 O O . ASN A 1 113 ? -14.795 -4.614 4.518 1.00 88.06 113 ASN A O 1
ATOM 902 N N . VAL A 1 114 ? -12.740 -4.074 3.765 1.00 83.19 114 VAL A N 1
ATOM 903 C CA . VAL A 1 114 ? -12.776 -2.664 4.186 1.00 83.19 114 VAL A CA 1
ATOM 904 C C . VAL A 1 114 ? -13.940 -1.917 3.537 1.00 83.19 114 VAL A C 1
ATOM 906 O O . VAL A 1 114 ? -14.640 -1.158 4.213 1.00 83.19 114 VAL A O 1
ATOM 909 N N . TRP A 1 115 ? -14.184 -2.144 2.245 1.00 83.94 115 TRP A N 1
ATOM 910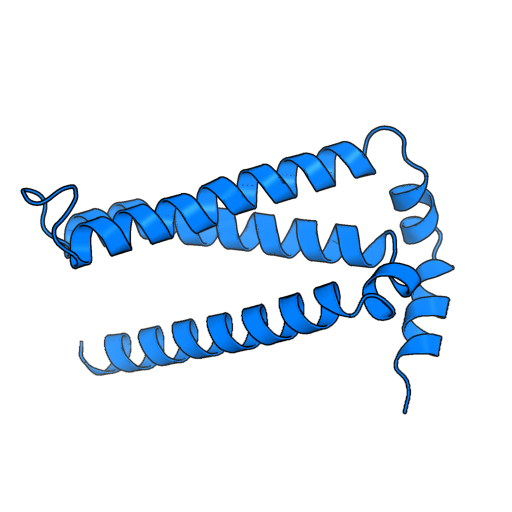 C CA . TRP A 1 115 ? -15.291 -1.521 1.522 1.00 83.94 115 TRP A CA 1
ATOM 911 C C . TRP A 1 115 ? -16.659 -1.974 2.044 1.00 83.94 115 TRP A C 1
ATOM 913 O O . TRP A 1 115 ? -17.546 -1.144 2.263 1.00 83.94 115 TRP A O 1
ATOM 923 N N . MET A 1 116 ? -16.835 -3.273 2.307 1.00 85.00 116 MET A N 1
ATOM 924 C CA . MET A 1 116 ? -18.057 -3.799 2.924 1.00 85.00 116 MET A CA 1
ATOM 925 C C . MET A 1 116 ? -18.269 -3.236 4.331 1.00 85.00 116 MET A C 1
ATOM 927 O O . MET A 1 116 ? -19.400 -2.889 4.679 1.00 85.00 116 MET A O 1
ATOM 931 N N . PHE A 1 117 ? -17.202 -3.124 5.126 1.00 80.00 117 PHE A N 1
ATOM 932 C CA . PHE A 1 117 ? -17.254 -2.547 6.466 1.00 80.00 117 PHE A CA 1
ATOM 933 C C . PHE A 1 117 ? -17.692 -1.080 6.419 1.00 80.00 117 PHE A C 1
ATOM 935 O O . PHE A 1 117 ? -18.679 -0.722 7.059 1.00 80.00 117 PHE A O 1
ATOM 942 N N . HIS A 1 118 ? -17.055 -0.257 5.578 1.00 77.94 118 HIS A N 1
ATOM 943 C CA . HIS A 1 118 ? -17.438 1.146 5.400 1.00 77.94 118 HIS A CA 1
ATOM 944 C C . HIS A 1 118 ? -18.883 1.291 4.918 1.00 77.94 118 HIS A C 1
ATOM 946 O O . HIS A 1 118 ? -19.618 2.117 5.453 1.00 77.94 118 HIS A O 1
ATOM 952 N N . ARG A 1 119 ? -19.332 0.460 3.966 1.00 77.25 119 ARG A N 1
ATOM 953 C CA . ARG A 1 119 ? -20.729 0.476 3.500 1.00 77.25 119 ARG A CA 1
ATOM 954 C C . ARG A 1 119 ? -21.731 0.125 4.597 1.00 77.25 119 ARG A C 1
ATOM 956 O O . ARG A 1 119 ? -22.788 0.744 4.662 1.00 77.25 119 ARG A O 1
ATOM 963 N N . ARG A 1 120 ? -21.435 -0.866 5.441 1.00 72.69 120 ARG A N 1
ATOM 964 C CA . ARG A 1 120 ? -22.335 -1.277 6.533 1.00 72.69 120 ARG A CA 1
ATOM 965 C C . ARG A 1 120 ? -22.364 -0.254 7.664 1.00 72.69 120 ARG A C 1
ATOM 967 O O . ARG A 1 120 ? -23.441 0.053 8.159 1.00 72.69 120 ARG A O 1
ATOM 974 N N . VAL A 1 121 ? -21.211 0.302 8.031 1.00 67.62 121 VAL A N 1
ATOM 975 C CA . VAL A 1 121 ? -21.107 1.323 9.084 1.00 67.62 121 VAL A CA 1
ATOM 976 C C . VAL A 1 121 ? -21.743 2.641 8.641 1.00 67.62 121 VAL A C 1
ATOM 978 O O . VAL A 1 121 ? -22.475 3.240 9.418 1.00 67.62 121 VAL A O 1
ATOM 981 N N . ALA A 1 122 ? -21.550 3.058 7.385 1.00 59.91 122 ALA A N 1
ATOM 982 C CA . ALA A 1 122 ? -22.200 4.252 6.838 1.00 59.91 122 ALA A CA 1
ATOM 983 C C . ALA A 1 122 ? -23.722 4.098 6.677 1.00 59.91 122 ALA A C 1
ATOM 985 O O . ALA A 1 122 ? -24.430 5.094 6.699 1.00 59.91 122 ALA A O 1
ATOM 986 N N . LYS A 1 123 ? -24.231 2.867 6.518 1.00 52.69 123 LYS A N 1
ATOM 987 C CA . LYS A 1 123 ? -25.674 2.581 6.441 1.00 52.69 123 LYS A CA 1
ATOM 988 C C . LYS A 1 123 ? -26.360 2.537 7.818 1.00 52.69 123 LYS A C 1
ATOM 990 O O . LYS A 1 123 ? -27.569 2.714 7.885 1.00 52.69 123 LYS A O 1
ATOM 995 N N . ASN A 1 124 ? -25.608 2.280 8.890 1.00 49.09 124 ASN A N 1
ATOM 996 C CA . ASN A 1 124 ? -26.109 2.182 10.269 1.00 49.09 124 ASN A CA 1
ATOM 997 C C . ASN A 1 124 ? -25.920 3.477 11.085 1.00 49.09 124 ASN A C 1
ATOM 999 O O . ASN A 1 124 ? -26.039 3.445 12.311 1.00 49.09 124 ASN A O 1
ATOM 1003 N N . ARG A 1 125 ? -25.590 4.588 10.425 1.00 45.19 125 ARG A N 1
ATOM 1004 C CA . ARG A 1 125 ? -25.477 5.921 11.020 1.00 45.19 125 ARG A CA 1
ATOM 1005 C C . ARG A 1 125 ? -26.604 6.797 10.497 1.00 45.19 125 ARG A C 1
ATOM 1007 O O . ARG A 1 125 ? -27.084 7.626 11.295 1.00 45.19 125 ARG A O 1
#

Organism: NCBI:txid408172